Protein AF-A0A956TXP7-F1 (afdb_monomer)

Mean predicted aligned error: 6.4 Å

Sequence (100 aa):
TANYTLLRLAHGLGDLFAQWLEAHAPMRKERVLDHVRAIHGGRLNNNTFGRRTRGAGHYADYIHQWFALTRKRVGLAAAMPSLSTAHFRDPAGGQQLSLF

Secondary structure (DSSP, 8-state):
----------TTHHHHHHHHHHHH-GGGHHHHHHHHHHHTTSSS---STTHHHH--HHHHHHHHHHHHHHHHHTT--PPPPPP--TT---SSTTPPPP--

pLDDT: mean 90.41, std 7.25, range [70.12, 98.31]

Solvent-accessible surface area (backbone atoms only — not comparable to full-atom values): 6099 Å² total; per-residue (Å²): 93,78,86,84,67,55,92,69,31,67,82,74,42,42,59,56,49,54,52,49,27,52,77,76,38,52,96,47,31,65,66,52,52,49,53,45,10,52,23,37,78,74,28,67,50,44,86,53,81,76,42,41,45,57,41,39,57,71,70,25,53,50,50,52,52,53,48,56,52,48,32,51,74,73,71,30,60,54,76,78,78,85,86,78,68,88,79,70,72,70,94,53,82,85,49,79,77,75,94,116

Structure (mmCIF, N/CA/C/O backbone):
data_AF-A0A956TXP7-F1
#
_entry.id   AF-A0A956TXP7-F1
#
loop_
_atom_site.group_PDB
_atom_site.id
_atom_site.type_symbol
_atom_site.label_atom_id
_atom_site.label_alt_id
_atom_site.label_comp_id
_atom_site.label_asym_id
_atom_site.label_entity_id
_atom_site.label_seq_id
_atom_site.pdbx_PDB_ins_code
_atom_site.Cartn_x
_atom_site.Cartn_y
_atom_site.Cartn_z
_atom_site.occupancy
_atom_site.B_iso_or_equiv
_atom_site.auth_seq_id
_atom_site.auth_comp_id
_atom_site.auth_asym_id
_atom_site.auth_atom_id
_atom_site.pdbx_PDB_model_num
ATOM 1 N N . THR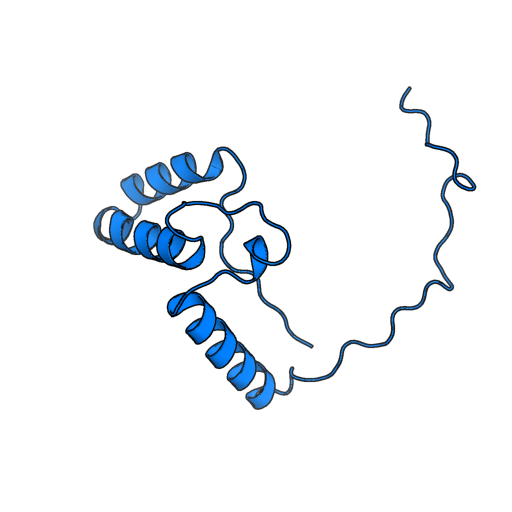 A 1 1 ? 8.621 -9.520 -14.863 1.00 85.75 1 THR A N 1
ATOM 2 C CA . THR A 1 1 ? 8.802 -8.513 -13.793 1.00 85.75 1 THR A CA 1
ATOM 3 C C . THR A 1 1 ? 7.678 -8.678 -12.784 1.00 85.75 1 THR A C 1
ATOM 5 O O . THR A 1 1 ? 6.694 -9.331 -13.112 1.00 85.75 1 THR A O 1
ATOM 8 N N . ALA A 1 2 ? 7.788 -8.129 -11.574 1.00 91.75 2 ALA A N 1
ATOM 9 C CA . ALA A 1 2 ? 6.701 -8.148 -10.592 1.00 91.75 2 ALA A CA 1
ATOM 10 C C . ALA A 1 2 ? 6.609 -6.809 -9.854 1.00 91.75 2 ALA A C 1
ATOM 12 O O . ALA A 1 2 ? 7.636 -6.196 -9.555 1.00 91.75 2 ALA A O 1
ATOM 13 N N . ASN A 1 3 ? 5.382 -6.391 -9.537 1.00 91.75 3 ASN A N 1
ATOM 14 C CA . ASN A 1 3 ? 5.066 -5.188 -8.766 1.00 91.75 3 ASN A CA 1
ATOM 15 C C . ASN A 1 3 ? 3.991 -5.501 -7.719 1.00 91.75 3 ASN A C 1
ATOM 17 O O . ASN A 1 3 ? 3.319 -6.527 -7.801 1.00 91.75 3 ASN A O 1
ATOM 21 N N . TYR A 1 4 ? 3.810 -4.593 -6.766 1.00 93.19 4 TYR A N 1
ATOM 22 C CA . TYR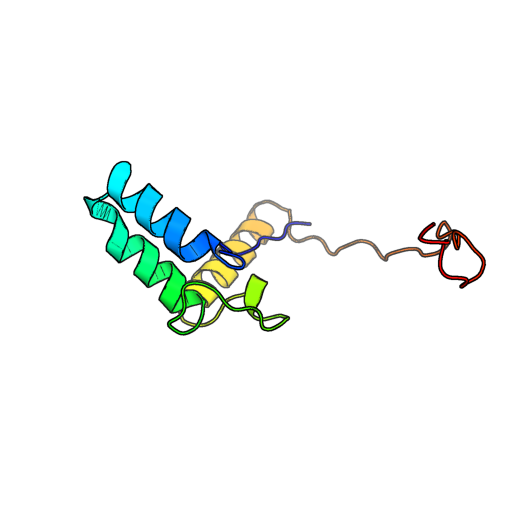 A 1 4 ? 2.732 -4.654 -5.788 1.00 93.19 4 TYR A CA 1
ATOM 23 C C . TYR A 1 4 ? 2.161 -3.255 -5.537 1.00 93.19 4 TYR A C 1
ATOM 25 O O . TYR A 1 4 ? 2.796 -2.243 -5.838 1.00 93.19 4 TYR A O 1
ATOM 33 N N . THR A 1 5 ? 0.962 -3.206 -4.963 1.00 92.62 5 THR A N 1
ATOM 34 C CA . THR A 1 5 ? 0.381 -1.989 -4.392 1.00 92.62 5 THR A CA 1
ATOM 35 C C . THR A 1 5 ? 0.012 -2.265 -2.948 1.00 92.62 5 THR A C 1
ATOM 37 O O . THR A 1 5 ? -0.440 -3.362 -2.620 1.00 92.62 5 THR A O 1
ATOM 40 N 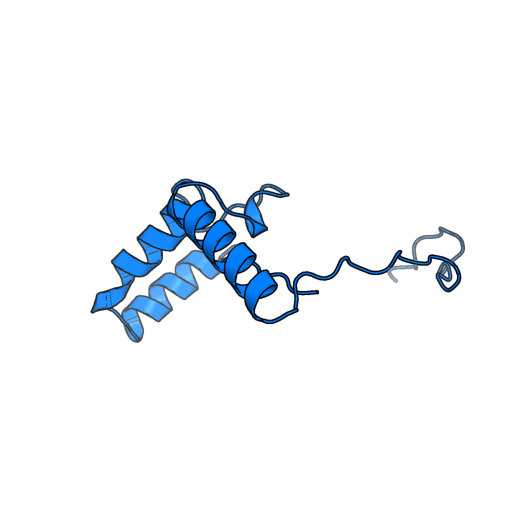N . LEU A 1 6 ? 0.186 -1.274 -2.081 1.00 92.50 6 LEU A N 1
ATOM 41 C CA . LEU A 1 6 ? -0.387 -1.341 -0.742 1.00 92.50 6 LEU A CA 1
ATOM 42 C C . LEU A 1 6 ? -1.912 -1.191 -0.808 1.00 92.50 6 LEU A C 1
ATOM 44 O O . LEU A 1 6 ? -2.448 -0.686 -1.801 1.00 92.50 6 LEU A O 1
ATOM 48 N N . LEU A 1 7 ? -2.598 -1.650 0.244 1.00 92.12 7 LEU A N 1
ATOM 49 C CA . LEU A 1 7 ? -4.049 -1.526 0.375 1.00 92.12 7 LEU A CA 1
ATOM 50 C C . LEU A 1 7 ? -4.452 -0.050 0.306 1.00 92.12 7 LEU A C 1
ATOM 52 O O . LEU A 1 7 ? -3.896 0.791 1.015 1.00 92.12 7 LEU A O 1
ATOM 56 N N . ARG A 1 8 ? -5.437 0.253 -0.540 1.00 89.44 8 ARG A N 1
ATOM 57 C CA . ARG A 1 8 ? -5.967 1.601 -0.745 1.00 89.44 8 ARG A CA 1
ATOM 58 C C . ARG A 1 8 ? -7.468 1.600 -0.519 1.00 89.44 8 ARG A C 1
ATOM 60 O O . ARG A 1 8 ? -8.189 0.864 -1.183 1.00 89.44 8 ARG A O 1
ATOM 67 N N . LEU A 1 9 ? -7.921 2.467 0.378 1.00 91.62 9 LEU A N 1
ATOM 68 C CA . LEU A 1 9 ? -9.331 2.642 0.713 1.00 91.62 9 LEU A CA 1
ATOM 69 C C . LEU A 1 9 ? -9.815 3.962 0.107 1.00 91.62 9 LEU A C 1
ATOM 71 O O . LEU A 1 9 ? -9.871 4.989 0.775 1.00 91.62 9 LEU A O 1
ATOM 75 N N . ALA A 1 10 ? -10.069 3.964 -1.202 1.00 85.44 10 ALA A N 1
ATOM 76 C CA . ALA A 1 10 ? -10.444 5.181 -1.91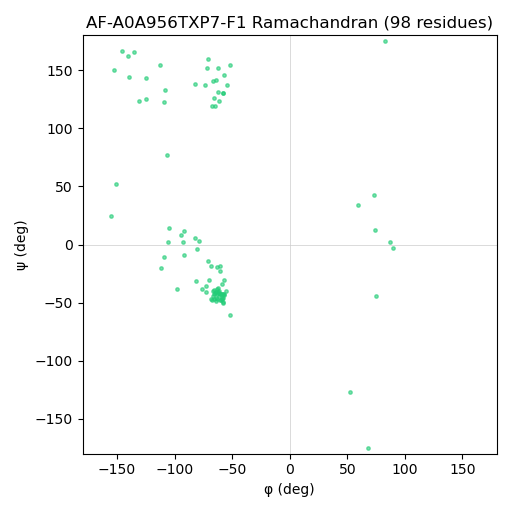9 1.00 85.44 10 ALA A CA 1
ATOM 77 C C . ALA A 1 10 ? -11.786 5.751 -1.424 1.00 85.44 10 ALA A C 1
ATOM 79 O O . ALA A 1 10 ? -12.734 5.009 -1.181 1.00 85.44 10 ALA A O 1
ATOM 80 N N . HIS A 1 11 ? -11.878 7.081 -1.343 1.00 82.00 11 HIS A N 1
ATOM 81 C CA . HIS A 1 11 ? -13.107 7.798 -0.978 1.00 82.00 11 HIS A CA 1
ATOM 82 C C . HIS A 1 11 ? -13.729 7.274 0.336 1.00 82.00 11 HIS A C 1
ATOM 84 O O . HIS A 1 11 ? -13.031 7.215 1.345 1.00 82.00 11 HIS A O 1
ATOM 90 N N . GLY A 1 12 ? -15.015 6.903 0.332 1.00 82.69 12 GLY A N 1
ATOM 91 C CA . GLY A 1 12 ? -15.750 6.412 1.506 1.00 82.69 12 GLY A CA 1
ATOM 92 C C . GLY A 1 12 ? -15.484 4.950 1.885 1.00 82.69 12 GLY A C 1
ATOM 93 O O . GLY A 1 12 ? -16.096 4.440 2.818 1.00 82.69 12 GLY A O 1
ATOM 94 N N . LEU A 1 13 ? -14.577 4.249 1.194 1.00 92.06 13 LEU A N 1
ATOM 95 C CA . LEU A 1 13 ? -14.305 2.836 1.482 1.00 92.06 13 LEU A CA 1
ATOM 96 C C . LEU A 1 13 ? -13.623 2.613 2.839 1.00 92.06 13 LEU A C 1
ATOM 98 O O . LEU A 1 13 ? -13.651 1.495 3.343 1.00 92.06 13 LEU A O 1
ATOM 102 N N . GLY A 1 14 ? -13.018 3.649 3.431 1.00 92.44 14 GLY A N 1
ATOM 103 C CA . GLY A 1 14 ? -12.388 3.563 4.751 1.00 92.44 14 GLY A CA 1
ATOM 104 C C . GLY A 1 14 ? -13.364 3.123 5.840 1.00 92.44 14 GLY A C 1
ATOM 105 O O . GLY A 1 14 ? -13.093 2.164 6.563 1.00 92.44 14 GLY A O 1
ATOM 106 N N . ASP A 1 15 ? -14.522 3.777 5.899 1.00 93.06 15 ASP A N 1
ATOM 107 C CA . ASP A 1 15 ? -15.537 3.509 6.920 1.00 93.06 15 ASP A CA 1
ATOM 108 C C . ASP A 1 15 ? -16.238 2.177 6.668 1.00 93.06 15 ASP A C 1
ATOM 110 O O . ASP A 1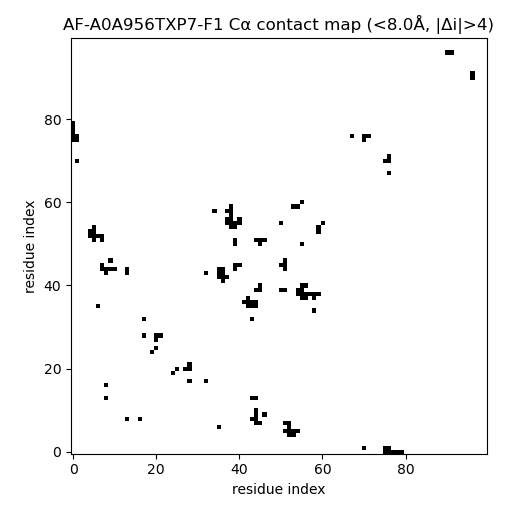 15 ? -16.424 1.390 7.596 1.00 93.06 15 ASP A O 1
ATOM 114 N N . LEU A 1 16 ? -16.543 1.873 5.401 1.00 95.44 16 LEU A N 1
ATOM 115 C CA . LEU A 1 16 ? -17.112 0.582 5.014 1.00 95.44 16 LEU A CA 1
ATOM 116 C C . LEU A 1 16 ? -16.179 -0.573 5.401 1.00 95.44 16 LEU A C 1
ATOM 118 O O . LEU A 1 16 ? -16.624 -1.587 5.934 1.00 95.44 16 LEU A O 1
ATOM 122 N N . PHE A 1 17 ? -14.875 -0.411 5.175 1.00 96.06 17 PHE A N 1
ATOM 123 C CA . PHE A 1 17 ? -13.883 -1.411 5.551 1.00 96.06 17 PHE A CA 1
ATOM 124 C C . PHE A 1 17 ? -13.769 -1.569 7.072 1.00 96.06 17 PHE A C 1
ATOM 126 O O . PHE A 1 17 ? -13.685 -2.692 7.567 1.00 96.06 17 PHE A O 1
ATOM 133 N N . ALA A 1 18 ? -13.817 -0.470 7.829 1.00 96.12 18 ALA A N 1
ATOM 134 C CA . ALA A 1 18 ? -13.812 -0.516 9.289 1.00 96.12 18 ALA A CA 1
ATOM 135 C C . ALA A 1 18 ? -15.063 -1.216 9.856 1.00 96.12 18 ALA A C 1
ATOM 137 O O . ALA A 1 1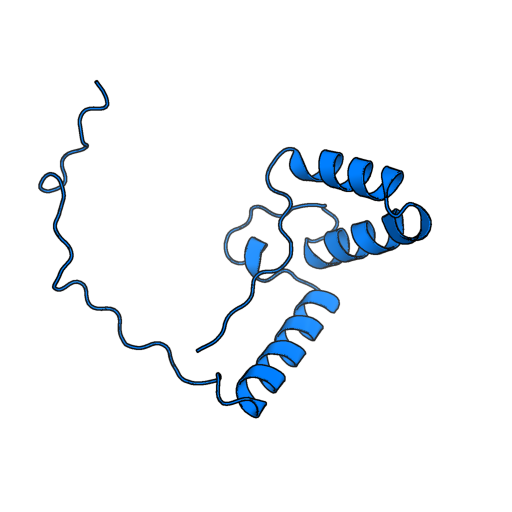8 ? -14.937 -2.015 10.785 1.00 96.12 18 ALA A O 1
ATOM 138 N N . GLN A 1 19 ? -16.245 -0.967 9.283 1.00 97.12 19 GLN A N 1
ATOM 139 C CA . GLN A 1 19 ? -17.489 -1.666 9.636 1.00 97.12 19 GLN A CA 1
ATOM 140 C C . GLN A 1 19 ? -17.421 -3.152 9.278 1.00 97.12 19 GLN A C 1
ATOM 142 O O . GLN A 1 19 ? -17.813 -4.009 10.067 1.00 97.12 19 GLN A O 1
ATOM 147 N N . TRP A 1 20 ? -16.868 -3.475 8.109 1.00 97.44 20 TRP A N 1
ATOM 148 C CA . TRP A 1 20 ? -16.672 -4.860 7.703 1.00 97.44 20 TRP A 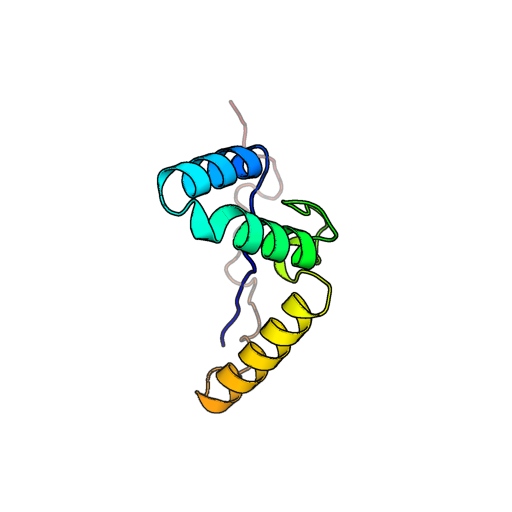CA 1
ATOM 149 C C . TRP A 1 20 ? -15.749 -5.610 8.675 1.00 97.44 20 TRP A C 1
ATOM 151 O O . TRP A 1 20 ? -16.066 -6.735 9.070 1.00 97.44 20 TRP A O 1
ATOM 161 N N . LEU A 1 21 ? -14.651 -4.979 9.111 1.00 98.00 21 LEU A N 1
ATOM 162 C CA . LEU A 1 21 ? -13.743 -5.536 10.118 1.00 98.00 21 LEU A CA 1
ATOM 163 C C . LEU A 1 21 ? -14.420 -5.728 11.475 1.00 98.00 21 LEU A C 1
ATOM 165 O O . LEU A 1 21 ? -14.161 -6.736 12.122 1.00 98.00 21 LEU A O 1
ATOM 169 N N . GLU A 1 22 ? -15.284 -4.804 11.891 1.00 98.25 22 GLU A N 1
ATOM 170 C CA . GLU A 1 22 ? -16.075 -4.952 13.117 1.00 98.25 22 GLU A CA 1
ATOM 171 C C . GLU A 1 22 ? -16.940 -6.217 13.067 1.00 98.25 22 GLU A C 1
ATOM 173 O O . GLU A 1 22 ? -16.928 -7.016 13.997 1.00 98.25 22 GLU A O 1
ATOM 178 N N . ALA A 1 23 ? -17.629 -6.444 11.948 1.00 98.31 23 ALA A N 1
ATOM 179 C CA . ALA A 1 23 ? -18.538 -7.576 11.806 1.00 98.31 23 ALA A CA 1
ATOM 180 C C . ALA A 1 23 ? -17.819 -8.934 11.667 1.00 98.31 23 ALA A C 1
ATOM 182 O O . ALA A 1 23 ? -18.311 -9.940 12.171 1.00 98.31 23 ALA A O 1
ATOM 183 N N . HIS A 1 24 ? -16.668 -8.987 10.985 1.00 98.19 24 HIS A N 1
ATOM 184 C CA . HIS A 1 24 ? -16.039 -10.260 10.586 1.00 98.19 24 HIS A CA 1
ATOM 185 C C . HIS A 1 24 ? -14.725 -10.569 11.313 1.00 98.19 24 HIS A C 1
ATOM 187 O O . HIS A 1 24 ? -14.272 -11.715 11.332 1.00 98.19 24 HIS A O 1
ATOM 193 N N . ALA A 1 25 ? -14.065 -9.560 11.880 1.00 97.75 25 ALA A N 1
ATOM 194 C CA . ALA A 1 25 ? -12.766 -9.700 12.529 1.00 97.75 25 ALA A CA 1
ATOM 195 C C . ALA A 1 25 ? -12.557 -8.674 13.667 1.00 97.75 25 ALA A C 1
ATOM 197 O O . ALA A 1 25 ? -11.507 -8.018 13.691 1.00 97.75 25 ALA A O 1
ATOM 198 N N . PRO A 1 26 ? -13.486 -8.559 14.638 1.00 97.62 26 PRO A N 1
ATOM 199 C CA . PRO A 1 26 ? -13.470 -7.490 15.644 1.00 97.62 26 PRO A CA 1
ATOM 200 C C . PRO A 1 26 ? -12.162 -7.461 16.444 1.00 97.62 26 PRO A C 1
ATOM 202 O O . PRO A 1 26 ? -11.526 -6.419 16.577 1.00 97.62 26 PRO A O 1
ATOM 205 N N . MET A 1 27 ? -11.658 -8.635 16.840 1.00 98.31 27 MET A N 1
ATOM 206 C CA . MET A 1 27 ? -10.390 -8.790 17.573 1.00 98.31 27 MET A CA 1
ATOM 207 C C . MET A 1 27 ? -9.150 -8.277 16.820 1.00 98.31 27 MET A C 1
ATOM 209 O O . MET A 1 27 ? -8.095 -8.081 17.419 1.00 98.31 27 MET A O 1
ATOM 213 N N . ARG A 1 28 ? -9.235 -8.111 15.494 1.00 97.38 28 ARG A N 1
ATOM 214 C CA . ARG A 1 28 ? -8.128 -7.647 14.641 1.00 97.38 28 ARG A CA 1
ATOM 215 C C . ARG A 1 28 ? -8.338 -6.233 14.110 1.00 97.38 28 ARG A C 1
ATOM 217 O O . ARG A 1 28 ? -7.385 -5.678 13.565 1.00 97.38 28 ARG A O 1
ATOM 224 N N . LYS A 1 29 ? -9.534 -5.658 14.262 1.00 97.56 29 LYS A N 1
ATOM 225 C CA . LYS A 1 29 ? -9.937 -4.397 13.632 1.00 97.56 29 LYS A CA 1
ATOM 226 C C . LYS A 1 29 ? -8.936 -3.276 13.885 1.00 97.56 29 LYS A C 1
ATOM 228 O O . LYS A 1 29 ? -8.345 -2.784 12.927 1.00 97.56 29 LYS A O 1
ATOM 233 N N . GLU A 1 30 ? -8.711 -2.914 15.148 1.00 97.75 30 GLU A N 1
ATOM 234 C CA . GLU A 1 30 ? -7.842 -1.776 15.479 1.00 97.75 30 GLU A CA 1
ATOM 235 C C . GLU A 1 30 ? -6.417 -1.999 14.981 1.00 97.75 30 GLU A C 1
ATOM 237 O O . GLU A 1 30 ? -5.868 -1.158 14.277 1.00 97.75 30 GLU A O 1
ATOM 242 N N . ARG A 1 31 ? -5.865 -3.200 15.188 1.00 97.00 31 ARG A N 1
ATOM 243 C CA . ARG A 1 31 ? -4.533 -3.547 14.679 1.00 97.00 31 ARG A CA 1
ATOM 244 C C . ARG A 1 31 ? -4.430 -3.382 13.160 1.00 97.00 31 ARG A C 1
ATOM 246 O O . ARG A 1 31 ? -3.405 -2.906 12.674 1.00 97.00 31 ARG A O 1
ATOM 253 N N . VAL A 1 32 ? -5.435 -3.815 12.400 1.00 96.38 32 VAL A N 1
ATOM 254 C CA . VAL A 1 32 ? -5.438 -3.690 10.934 1.00 96.38 32 VAL A CA 1
ATOM 255 C C . VAL A 1 32 ? -5.542 -2.221 10.527 1.00 96.38 32 VAL A C 1
ATOM 257 O O . VAL A 1 32 ? -4.749 -1.768 9.702 1.00 96.38 32 VAL A O 1
ATOM 260 N N . LEU A 1 33 ? -6.469 -1.468 11.122 1.00 96.12 33 LEU A N 1
ATOM 261 C CA . LEU A 1 33 ? -6.653 -0.047 10.825 1.00 96.12 33 LEU A CA 1
ATOM 262 C C . LEU A 1 33 ? -5.405 0.770 11.179 1.00 96.12 33 LEU A C 1
ATOM 264 O O . LEU A 1 33 ? -5.021 1.642 10.405 1.00 96.12 33 LEU A O 1
ATOM 268 N N . ASP A 1 34 ? -4.716 0.444 12.269 1.00 95.94 34 ASP A N 1
ATOM 269 C CA . ASP A 1 34 ? -3.472 1.104 12.668 1.00 95.94 34 ASP A CA 1
ATOM 270 C C . ASP A 1 34 ? -2.329 0.848 11.689 1.00 95.94 34 ASP A C 1
ATOM 272 O O . ASP A 1 34 ? -1.599 1.779 11.351 1.00 95.94 34 ASP A O 1
ATOM 276 N N . HIS A 1 35 ? -2.198 -0.369 11.150 1.00 94.56 35 HIS A N 1
ATOM 277 C CA . HIS A 1 35 ? -1.222 -0.630 10.084 1.00 94.56 35 HIS A CA 1
ATOM 278 C C . HIS A 1 35 ? -1.536 0.177 8.823 1.00 94.56 35 HIS A C 1
ATOM 280 O O . HIS A 1 35 ? -0.631 0.753 8.215 1.00 94.56 35 HIS A O 1
ATOM 286 N N . VAL A 1 36 ? -2.815 0.248 8.440 1.00 94.19 36 VAL A N 1
ATOM 287 C CA . VAL A 1 36 ? -3.256 1.058 7.297 1.00 94.19 36 VAL A CA 1
ATOM 288 C C . VAL A 1 36 ? -2.916 2.530 7.545 1.00 94.19 36 VAL A C 1
ATOM 290 O O . VAL A 1 36 ? -2.280 3.155 6.696 1.00 94.19 36 VAL A O 1
ATOM 293 N N . ARG A 1 37 ? -3.241 3.069 8.727 1.00 93.69 37 ARG A N 1
ATOM 294 C CA . ARG A 1 37 ? -2.895 4.443 9.120 1.00 93.69 37 ARG A CA 1
ATOM 295 C C . ARG A 1 37 ? -1.389 4.682 9.096 1.00 93.69 37 ARG A C 1
ATOM 297 O O . ARG A 1 37 ? -0.959 5.679 8.523 1.00 93.69 37 ARG A O 1
ATOM 304 N N . ALA A 1 38 ? -0.584 3.782 9.656 1.00 93.62 38 ALA A N 1
ATOM 305 C CA . ALA A 1 38 ? 0.872 3.916 9.706 1.00 93.62 38 ALA A CA 1
ATOM 306 C C . ALA A 1 38 ? 1.485 4.046 8.303 1.00 93.62 38 ALA A C 1
ATOM 308 O O . ALA A 1 38 ? 2.328 4.909 8.069 1.00 93.62 38 ALA A O 1
ATOM 309 N N . ILE A 1 39 ? 1.001 3.244 7.354 1.00 93.50 39 ILE A N 1
ATOM 310 C CA . ILE A 1 39 ? 1.450 3.253 5.957 1.00 93.50 39 ILE A CA 1
ATOM 311 C C . ILE A 1 39 ? 1.013 4.525 5.211 1.00 93.50 39 ILE A C 1
ATOM 313 O O . ILE A 1 39 ? 1.703 4.985 4.297 1.00 93.50 39 ILE A O 1
ATOM 317 N N . HIS A 1 40 ? -0.125 5.106 5.590 1.00 91.50 40 HIS A N 1
ATOM 318 C CA . HIS A 1 40 ? -0.741 6.252 4.915 1.00 91.50 40 HIS A CA 1
ATOM 319 C C . HIS A 1 40 ? -0.574 7.580 5.672 1.00 91.50 40 HIS A C 1
ATOM 321 O O . HIS A 1 40 ? -1.224 8.568 5.327 1.00 91.50 40 HIS A O 1
ATOM 327 N N . GLY A 1 41 ? 0.323 7.647 6.662 1.00 88.19 41 GLY A N 1
ATOM 328 C CA . GLY A 1 41 ? 0.641 8.883 7.391 1.00 88.19 41 GLY A CA 1
ATOM 329 C C . GLY A 1 41 ? -0.455 9.326 8.366 1.00 88.19 41 GLY A C 1
ATOM 330 O O . GLY A 1 41 ? -0.806 10.501 8.412 1.00 88.19 41 GLY A O 1
ATOM 331 N N . GLY A 1 42 ? -1.031 8.377 9.102 1.00 90.69 42 GLY A N 1
ATOM 332 C CA . GLY A 1 42 ? -2.068 8.595 10.117 1.00 90.69 42 GLY A CA 1
ATOM 333 C C . GLY A 1 42 ? -3.505 8.538 9.590 1.00 90.69 42 GLY A C 1
ATOM 334 O O . GLY A 1 42 ? -4.448 8.635 10.367 1.00 90.69 42 GLY A O 1
ATOM 335 N N . ARG A 1 43 ? -3.700 8.361 8.280 1.00 90.31 43 ARG A N 1
ATOM 336 C CA . ARG A 1 43 ? -5.022 8.363 7.627 1.00 90.31 43 ARG A CA 1
ATOM 337 C C . ARG A 1 43 ? -5.359 6.978 7.091 1.00 90.31 43 ARG A C 1
ATOM 339 O O . ARG A 1 43 ? -4.462 6.236 6.732 1.00 90.31 43 ARG A O 1
ATOM 346 N N . LEU A 1 44 ? -6.637 6.641 6.938 1.00 90.44 44 LEU A N 1
ATOM 347 C CA . LEU A 1 44 ? -7.026 5.373 6.292 1.00 90.44 44 LEU A CA 1
ATOM 348 C C . LEU A 1 44 ? -6.771 5.353 4.776 1.00 90.44 44 LEU A C 1
ATOM 350 O O . LEU A 1 44 ? -6.793 4.294 4.153 1.00 90.44 44 LEU A O 1
ATOM 354 N N . ASN A 1 45 ? -6.516 6.518 4.182 1.00 87.94 45 ASN A N 1
ATOM 355 C CA . ASN A 1 45 ? -6.209 6.657 2.769 1.00 87.94 45 ASN A CA 1
ATOM 356 C C . ASN A 1 45 ? -5.335 7.891 2.511 1.00 87.94 45 ASN A C 1
ATOM 358 O O . ASN A 1 45 ? -5.446 8.910 3.199 1.00 87.94 45 ASN A O 1
ATOM 362 N N . ASN A 1 46 ? -4.508 7.809 1.471 1.00 84.38 46 ASN A N 1
ATOM 363 C CA . ASN A 1 46 ? -3.680 8.897 0.974 1.00 84.38 46 ASN A CA 1
ATOM 364 C C . ASN A 1 46 ? -3.864 9.022 -0.546 1.00 84.38 46 ASN A C 1
ATOM 366 O O . ASN A 1 46 ? -3.639 8.065 -1.285 1.00 84.38 46 ASN A O 1
ATOM 370 N N . ASN A 1 47 ? -4.263 10.204 -1.021 1.00 84.56 47 ASN A N 1
ATOM 371 C CA . ASN A 1 47 ? -4.508 10.452 -2.446 1.00 84.56 47 ASN A CA 1
ATOM 372 C C . ASN A 1 47 ? -3.281 10.995 -3.193 1.00 84.56 47 ASN A C 1
ATOM 374 O O . ASN A 1 47 ? -3.298 11.046 -4.425 1.00 84.56 47 ASN A O 1
ATOM 378 N N . THR A 1 48 ? -2.213 11.360 -2.480 1.00 86.19 48 THR A N 1
ATOM 379 C CA . THR A 1 48 ? -1.000 11.933 -3.064 1.00 86.19 48 THR A CA 1
ATOM 380 C C . THR A 1 48 ? -0.361 10.939 -4.027 1.00 86.19 48 THR A C 1
ATOM 382 O O . THR A 1 48 ? -0.044 9.799 -3.667 1.00 86.19 48 THR A O 1
ATOM 385 N N . PHE A 1 49 ? -0.175 11.366 -5.277 1.00 81.44 49 PHE A N 1
ATOM 386 C CA . PHE A 1 49 ? 0.455 10.547 -6.307 1.00 81.44 49 PHE A CA 1
ATOM 387 C C . PHE A 1 49 ? 1.858 10.095 -5.868 1.00 81.44 49 PHE A C 1
ATOM 389 O O . PHE A 1 49 ? 2.546 10.780 -5.113 1.00 81.44 49 PHE A O 1
ATOM 396 N N . GLY A 1 50 ? 2.261 8.889 -6.268 1.00 81.69 50 GLY A N 1
ATOM 397 C CA . GLY A 1 50 ? 3.495 8.245 -5.802 1.00 81.69 50 GLY A CA 1
ATOM 398 C C . GLY A 1 50 ? 3.411 7.692 -4.372 1.00 81.69 50 GLY A C 1
ATOM 399 O O . GLY A 1 50 ? 3.786 6.543 -4.147 1.00 81.69 50 GLY A O 1
ATOM 400 N N . ARG A 1 51 ? 2.841 8.439 -3.417 1.00 83.81 51 ARG A N 1
ATOM 401 C CA . ARG A 1 51 ? 2.660 7.977 -2.025 1.00 83.81 51 ARG A CA 1
ATOM 402 C C . ARG A 1 51 ? 1.513 6.987 -1.865 1.00 83.81 51 ARG A C 1
ATOM 404 O O . ARG A 1 51 ? 1.667 6.012 -1.145 1.00 83.81 51 ARG A O 1
ATOM 411 N N . ARG A 1 52 ? 0.403 7.178 -2.579 1.00 85.50 52 ARG A N 1
ATOM 412 C CA . ARG A 1 52 ? -0.806 6.339 -2.469 1.00 85.50 52 ARG A CA 1
ATOM 413 C C . ARG A 1 52 ? -0.581 4.845 -2.721 1.00 85.50 52 ARG A C 1
ATOM 415 O O . ARG A 1 52 ? -1.298 4.018 -2.175 1.00 85.50 52 ARG A O 1
ATOM 422 N N . THR A 1 53 ? 0.392 4.508 -3.566 1.00 84.19 53 THR A N 1
ATOM 423 C CA . THR A 1 53 ? 0.716 3.123 -3.951 1.00 84.19 53 THR A CA 1
ATOM 424 C C . THR A 1 53 ? 1.890 2.581 -3.138 1.00 84.19 53 THR A C 1
ATOM 426 O O . THR A 1 53 ? 1.895 1.412 -2.759 1.00 84.19 53 THR A O 1
ATOM 429 N N . ARG A 1 54 ? 2.886 3.441 -2.874 1.00 89.38 54 ARG A N 1
ATOM 430 C CA . ARG A 1 54 ? 4.137 3.089 -2.196 1.00 89.38 54 ARG A CA 1
ATOM 431 C C . ARG A 1 54 ? 3.993 3.041 -0.674 1.00 89.38 54 ARG A C 1
ATOM 433 O O . ARG A 1 54 ? 4.698 2.263 -0.044 1.00 89.38 54 ARG A O 1
ATOM 440 N N . GLY A 1 55 ? 3.113 3.858 -0.100 1.00 91.06 55 GLY A N 1
ATOM 441 C CA . GLY A 1 55 ? 3.059 4.117 1.337 1.00 91.06 55 GLY A CA 1
ATOM 442 C C . GLY A 1 55 ? 4.276 4.885 1.853 1.00 91.06 55 GLY A C 1
ATOM 443 O O . GLY A 1 55 ? 5.141 5.316 1.085 1.00 91.06 55 GLY A O 1
ATOM 444 N N . ALA A 1 56 ? 4.326 5.063 3.168 1.00 91.06 56 ALA A N 1
ATOM 445 C CA . ALA A 1 56 ? 5.447 5.645 3.894 1.00 91.06 56 ALA A CA 1
ATOM 446 C C . ALA A 1 56 ? 5.607 5.000 5.281 1.00 91.06 56 ALA A C 1
ATOM 448 O O . ALA A 1 56 ? 4.704 4.324 5.770 1.00 91.06 56 ALA A O 1
ATOM 449 N N . GLY A 1 57 ? 6.755 5.242 5.914 1.00 91.00 57 GLY A N 1
ATOM 450 C CA . GLY A 1 57 ? 7.059 4.753 7.257 1.00 91.00 57 GLY A CA 1
ATOM 451 C C . GLY A 1 57 ? 7.572 3.312 7.284 1.00 91.00 57 GLY A C 1
ATOM 452 O O . GLY A 1 57 ? 7.592 2.609 6.272 1.00 91.00 57 GLY A O 1
ATOM 453 N N . HIS A 1 58 ? 7.962 2.868 8.480 1.00 92.94 58 HIS A N 1
ATOM 454 C CA . HIS A 1 58 ? 8.706 1.622 8.685 1.00 92.94 58 HIS A CA 1
ATOM 455 C C . HIS A 1 58 ? 8.026 0.378 8.099 1.00 92.94 58 HIS A C 1
ATOM 457 O O . HIS A 1 58 ? 8.697 -0.457 7.498 1.00 92.94 58 HIS A O 1
ATOM 463 N N . TYR A 1 59 ? 6.700 0.258 8.223 1.00 92.19 59 TYR A N 1
ATOM 464 C CA . TYR A 1 59 ? 5.967 -0.875 7.650 1.00 92.19 59 TYR A CA 1
ATOM 465 C C . TYR A 1 59 ? 6.008 -0.889 6.123 1.00 92.19 59 TYR A C 1
ATOM 467 O O . TYR A 1 59 ? 6.208 -1.948 5.528 1.00 92.19 59 TYR A O 1
ATOM 475 N N . ALA A 1 60 ? 5.846 0.270 5.478 1.00 93.62 60 ALA A N 1
ATOM 476 C CA . ALA A 1 60 ? 5.944 0.353 4.028 1.00 93.62 60 ALA A CA 1
ATOM 477 C C . ALA A 1 60 ? 7.359 -0.026 3.574 1.00 93.62 60 ALA A C 1
ATOM 479 O O . ALA A 1 60 ? 7.504 -0.860 2.681 1.00 93.62 60 ALA A O 1
ATOM 480 N N . ASP A 1 61 ? 8.388 0.520 4.227 1.00 94.25 61 ASP A N 1
ATOM 481 C CA . ASP A 1 61 ? 9.793 0.246 3.908 1.00 94.25 61 ASP A CA 1
ATOM 482 C C . ASP A 1 61 ? 10.150 -1.234 4.078 1.00 94.25 61 ASP A C 1
ATOM 484 O O . ASP A 1 61 ? 10.808 -1.815 3.211 1.00 94.25 61 ASP A O 1
ATOM 488 N N . TYR A 1 62 ? 9.657 -1.870 5.143 1.00 95.19 62 TYR A N 1
ATOM 489 C CA . TYR A 1 62 ? 9.815 -3.306 5.357 1.00 95.19 62 TYR A CA 1
ATOM 490 C C . TYR A 1 62 ? 9.197 -4.122 4.213 1.00 95.19 62 TYR A C 1
ATOM 492 O O . TYR A 1 62 ? 9.862 -4.995 3.651 1.00 95.19 62 TYR A O 1
ATOM 500 N N . ILE A 1 63 ? 7.959 -3.809 3.811 1.00 95.38 63 ILE A N 1
ATOM 501 C CA . ILE A 1 63 ? 7.285 -4.489 2.694 1.00 95.38 63 ILE A CA 1
ATOM 502 C C . ILE A 1 63 ? 8.059 -4.272 1.382 1.00 95.38 63 ILE A C 1
ATOM 504 O O . ILE A 1 63 ? 8.231 -5.230 0.626 1.00 95.38 63 ILE A O 1
ATOM 508 N N . HIS A 1 64 ? 8.582 -3.061 1.129 1.00 95.12 64 HIS A N 1
ATOM 509 C CA . HIS A 1 64 ? 9.410 -2.758 -0.054 1.00 95.12 64 HIS A CA 1
ATOM 510 C C . HIS A 1 64 ? 10.643 -3.649 -0.113 1.00 95.12 64 HIS A C 1
ATOM 512 O O . HIS A 1 64 ? 10.914 -4.266 -1.146 1.00 95.12 64 HIS A O 1
ATOM 518 N N . GLN A 1 65 ? 11.383 -3.736 0.991 1.00 96.44 65 GLN A N 1
ATOM 519 C CA . GLN A 1 65 ? 12.603 -4.536 1.073 1.00 96.44 65 GLN A CA 1
ATOM 520 C C . GLN A 1 65 ? 12.301 -6.028 0.931 1.00 96.44 65 GLN A C 1
ATOM 522 O O . GLN A 1 65 ? 12.935 -6.717 0.128 1.00 96.44 65 GLN A O 1
ATOM 527 N N . TRP A 1 66 ? 11.298 -6.519 1.661 1.00 97.12 66 TRP A N 1
ATOM 528 C CA . TRP A 1 66 ? 10.873 -7.912 1.594 1.00 97.12 66 TRP A CA 1
ATOM 529 C C . TRP A 1 66 ? 10.448 -8.305 0.175 1.00 97.12 66 TRP A C 1
ATOM 531 O O . TRP A 1 66 ? 10.901 -9.327 -0.352 1.00 97.12 66 TRP A O 1
ATOM 541 N N . PHE A 1 67 ? 9.647 -7.468 -0.488 1.00 96.50 67 PHE A N 1
ATOM 542 C CA . PHE A 1 67 ? 9.224 -7.701 -1.863 1.00 96.50 67 PHE A CA 1
ATOM 543 C C . PHE A 1 67 ? 10.411 -7.684 -2.830 1.00 96.50 67 PHE A C 1
ATOM 545 O O . PHE A 1 67 ? 10.533 -8.589 -3.656 1.00 96.50 67 PHE A O 1
ATOM 552 N N . ALA A 1 68 ? 11.312 -6.699 -2.712 1.00 95.12 68 ALA A N 1
ATOM 553 C CA . ALA A 1 68 ? 12.499 -6.560 -3.557 1.00 95.12 68 ALA A CA 1
ATOM 554 C C . ALA A 1 68 ? 13.437 -7.777 -3.467 1.00 95.12 68 ALA A C 1
ATOM 556 O O . ALA A 1 68 ? 13.920 -8.275 -4.489 1.00 95.12 68 ALA A O 1
ATOM 557 N N . LEU A 1 69 ? 13.654 -8.297 -2.258 1.00 97.12 69 LEU A N 1
ATOM 558 C CA . LEU A 1 69 ? 14.436 -9.513 -2.039 1.00 97.12 69 LEU A CA 1
ATOM 559 C C . LEU A 1 69 ? 13.729 -10.740 -2.617 1.00 97.12 69 LEU A C 1
ATOM 561 O O . LEU A 1 69 ? 14.356 -11.549 -3.304 1.00 97.12 69 LEU A O 1
ATOM 565 N N . THR A 1 70 ? 12.422 -10.861 -2.390 1.00 97.19 70 THR A N 1
ATOM 566 C CA . THR A 1 70 ? 11.633 -12.007 -2.855 1.00 97.19 70 THR A CA 1
ATOM 567 C C . THR A 1 70 ? 11.599 -12.076 -4.377 1.00 97.19 70 THR A C 1
ATOM 569 O O . THR A 1 70 ? 11.950 -13.113 -4.933 1.00 97.19 70 THR A O 1
ATOM 572 N N . ARG A 1 71 ? 11.303 -10.967 -5.076 1.00 95.94 71 ARG A N 1
ATOM 573 C CA . ARG A 1 71 ? 11.314 -10.926 -6.553 1.00 95.94 71 ARG A CA 1
ATOM 574 C C . ARG A 1 71 ? 12.673 -11.300 -7.142 1.00 95.94 71 ARG A C 1
ATOM 576 O O . ARG A 1 71 ? 12.714 -11.901 -8.210 1.00 95.94 71 ARG A O 1
ATOM 583 N N . LYS A 1 72 ? 13.778 -10.959 -6.464 1.00 95.75 72 LYS A N 1
ATOM 584 C CA . LYS A 1 72 ? 15.131 -11.354 -6.882 1.00 95.75 72 LYS A CA 1
ATOM 585 C C . LYS A 1 72 ? 15.329 -12.858 -6.728 1.00 95.75 72 LYS A C 1
ATOM 587 O O . LYS A 1 72 ? 15.794 -13.495 -7.665 1.00 95.75 72 LYS A O 1
ATOM 592 N N . ARG A 1 73 ? 14.933 -13.421 -5.583 1.00 96.88 73 ARG A N 1
ATOM 593 C CA . ARG A 1 73 ? 15.060 -14.857 -5.288 1.00 96.88 73 ARG A CA 1
ATOM 594 C C . ARG A 1 73 ? 14.269 -15.737 -6.254 1.00 96.88 73 ARG A C 1
ATOM 596 O O . ARG A 1 73 ? 14.778 -16.767 -6.666 1.00 96.88 73 ARG A O 1
ATOM 603 N N . VAL A 1 74 ? 13.062 -15.325 -6.638 1.00 96.81 74 VAL A N 1
ATOM 604 C CA . VAL A 1 74 ? 12.174 -16.126 -7.505 1.00 96.81 74 VAL A CA 1
ATOM 605 C C . VAL A 1 74 ? 12.330 -15.825 -9.002 1.00 96.81 74 VAL A C 1
ATOM 607 O O . VAL A 1 74 ? 11.488 -16.217 -9.800 1.00 96.81 74 VAL A O 1
ATOM 610 N N . GLY A 1 75 ? 13.370 -15.087 -9.406 1.00 95.38 75 GLY A N 1
ATOM 611 C CA . GLY A 1 75 ? 13.638 -14.805 -10.823 1.00 95.38 75 GLY A CA 1
ATOM 612 C C . GLY A 1 75 ? 12.699 -13.782 -11.483 1.00 95.38 75 GLY A C 1
ATOM 613 O O . GLY A 1 75 ? 12.719 -13.614 -12.697 1.00 95.38 75 GLY A O 1
ATOM 614 N N . LEU A 1 76 ? 11.902 -13.037 -10.711 1.00 95.25 76 LEU A N 1
ATOM 615 C CA . LEU A 1 76 ? 10.967 -12.020 -11.221 1.00 95.25 76 LEU A CA 1
ATOM 616 C C . LEU A 1 76 ? 11.548 -10.597 -11.234 1.00 95.25 76 LEU A C 1
ATOM 618 O O . LEU A 1 76 ? 10.834 -9.627 -11.506 1.00 95.25 76 LEU A O 1
ATOM 622 N N . ALA A 1 77 ? 12.846 -10.448 -10.963 1.00 93.38 77 ALA A N 1
ATOM 623 C CA . ALA A 1 77 ? 13.520 -9.156 -10.889 1.00 93.38 77 ALA A CA 1
ATOM 624 C C . ALA A 1 77 ? 13.950 -8.554 -12.237 1.00 93.38 77 ALA A C 1
ATOM 626 O O . ALA A 1 77 ? 14.561 -7.487 -12.217 1.00 93.38 77 ALA A O 1
ATOM 627 N N . ALA A 1 78 ? 13.593 -9.171 -13.369 1.00 90.25 78 ALA A N 1
ATOM 628 C CA . ALA A 1 78 ? 13.857 -8.632 -14.704 1.00 90.25 78 ALA A CA 1
ATOM 629 C C . ALA A 1 78 ? 13.361 -7.178 -14.872 1.00 90.25 78 ALA A C 1
ATOM 631 O O . ALA A 1 78 ? 12.430 -6.744 -14.184 1.00 90.25 78 ALA A O 1
ATOM 632 N N . ALA A 1 79 ? 13.983 -6.436 -15.792 1.00 87.44 79 ALA A N 1
ATOM 633 C CA . ALA A 1 79 ? 13.528 -5.109 -16.199 1.00 87.44 79 ALA A CA 1
ATOM 634 C C . ALA A 1 79 ? 12.241 -5.205 -17.035 1.00 87.44 79 ALA A C 1
ATOM 636 O O . ALA A 1 79 ? 11.985 -6.220 -17.685 1.00 87.44 79 ALA A O 1
ATOM 637 N N . MET A 1 80 ? 11.412 -4.158 -16.992 1.00 86.94 80 MET A N 1
ATOM 638 C CA . MET A 1 80 ? 10.278 -4.053 -17.912 1.00 86.94 80 MET A CA 1
ATOM 639 C C . MET A 1 80 ? 10.815 -3.874 -19.337 1.00 86.94 80 MET A C 1
ATOM 641 O O . MET A 1 80 ? 11.793 -3.142 -19.505 1.00 86.94 80 MET A O 1
ATOM 645 N N . PRO A 1 81 ? 10.202 -4.507 -20.350 1.00 88.81 81 PRO A N 1
ATOM 646 C CA . PRO A 1 81 ? 10.552 -4.224 -21.734 1.00 88.81 81 PRO A CA 1
ATOM 647 C C . PRO A 1 81 ? 10.250 -2.757 -22.064 1.00 88.81 81 PRO A C 1
ATOM 649 O O . PRO A 1 81 ? 9.348 -2.151 -21.477 1.00 88.81 81 PRO A O 1
ATOM 652 N N . SER A 1 82 ? 10.994 -2.195 -23.016 1.00 92.75 82 SER A N 1
ATOM 653 C CA . SER A 1 82 ? 10.722 -0.856 -23.535 1.00 92.75 82 SER A CA 1
ATOM 654 C C . SER A 1 82 ? 9.306 -0.795 -24.105 1.00 92.75 82 SER A C 1
ATOM 656 O O . SER A 1 82 ? 8.902 -1.657 -24.886 1.00 92.75 82 SER A O 1
ATOM 658 N N . LEU A 1 83 ? 8.545 0.220 -23.703 1.00 92.75 83 LEU A N 1
ATOM 659 C CA . LEU A 1 83 ? 7.202 0.444 -24.228 1.00 92.75 83 LEU A CA 1
ATOM 660 C C . LEU A 1 83 ? 7.300 0.981 -25.660 1.00 92.75 83 LEU A C 1
ATOM 662 O O . LEU A 1 83 ? 8.117 1.856 -25.938 1.00 92.75 83 LEU A O 1
ATOM 666 N N . SER A 1 84 ? 6.457 0.465 -26.554 1.00 93.50 84 SER A N 1
ATOM 667 C CA . SER A 1 84 ? 6.351 0.939 -27.935 1.00 93.50 84 SER A CA 1
ATOM 668 C C . SER A 1 84 ? 5.049 1.702 -28.132 1.00 93.50 84 SER A C 1
ATOM 670 O O . SER A 1 84 ? 3.977 1.224 -27.762 1.00 93.50 84 SER A O 1
ATOM 672 N N . THR A 1 85 ? 5.140 2.873 -28.756 1.00 92.62 85 THR A N 1
ATOM 673 C CA . THR A 1 85 ? 3.987 3.662 -29.207 1.00 92.62 85 THR A CA 1
ATOM 674 C C . THR A 1 85 ? 3.606 3.366 -30.659 1.00 92.62 85 THR A C 1
ATOM 676 O O . THR A 1 85 ? 2.650 3.946 -31.159 1.00 92.62 85 THR A O 1
ATOM 679 N N . ALA A 1 86 ? 4.294 2.436 -31.338 1.00 94.38 86 ALA A N 1
ATOM 680 C CA . ALA A 1 86 ? 4.115 2.169 -32.771 1.00 94.38 86 ALA A CA 1
ATOM 681 C C . ALA A 1 86 ? 2.694 1.720 -33.166 1.00 94.38 86 ALA A C 1
ATOM 683 O O . ALA A 1 86 ? 2.298 1.862 -34.318 1.00 94.38 86 ALA A O 1
ATOM 684 N N . HIS A 1 87 ? 1.924 1.177 -32.219 1.00 89.44 87 HIS A N 1
ATOM 685 C CA . HIS A 1 87 ? 0.543 0.733 -32.437 1.00 89.44 87 HIS A CA 1
ATOM 686 C C . HIS A 1 87 ? -0.502 1.669 -31.824 1.00 89.44 87 HIS A C 1
ATOM 688 O O . HIS A 1 87 ? -1.696 1.375 -31.893 1.00 89.44 87 HIS A O 1
ATOM 694 N N . PHE A 1 88 ? -0.079 2.775 -31.208 1.00 89.25 88 PHE A N 1
ATOM 695 C CA . PHE A 1 88 ? -1.011 3.755 -30.676 1.00 89.25 88 PHE A CA 1
ATOM 696 C C . PHE A 1 88 ? -1.739 4.434 -31.841 1.00 89.25 88 PHE A C 1
ATO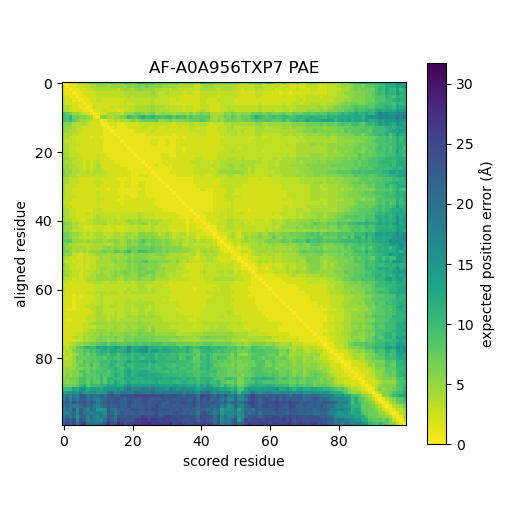M 698 O O . PHE A 1 88 ? -1.113 5.049 -32.701 1.00 89.25 88 PHE A O 1
ATOM 705 N N . ARG A 1 89 ? -3.065 4.294 -31.878 1.00 85.25 89 ARG A N 1
ATOM 706 C CA . ARG A 1 89 ? -3.931 4.987 -32.832 1.00 85.25 89 ARG A CA 1
ATOM 707 C C . ARG A 1 89 ? -4.715 6.037 -32.074 1.00 85.25 89 ARG A C 1
ATOM 709 O O . ARG A 1 89 ? -5.417 5.709 -31.122 1.00 85.25 89 ARG A O 1
ATOM 716 N N . ASP A 1 90 ? -4.580 7.278 -32.511 1.00 79.81 90 ASP A N 1
ATOM 717 C CA . ASP A 1 90 ? -5.388 8.372 -32.004 1.00 79.81 90 ASP A CA 1
ATOM 718 C C . ASP A 1 90 ? -6.862 8.132 -32.388 1.00 79.81 90 ASP A C 1
ATOM 720 O O . ASP A 1 90 ? -7.152 8.031 -33.584 1.00 79.81 90 ASP A O 1
ATOM 724 N N . PRO A 1 91 ? -7.792 8.004 -31.423 1.00 75.25 91 PRO A N 1
ATOM 725 C CA . PRO A 1 91 ? -9.191 7.711 -31.721 1.00 75.25 91 PRO A CA 1
ATOM 7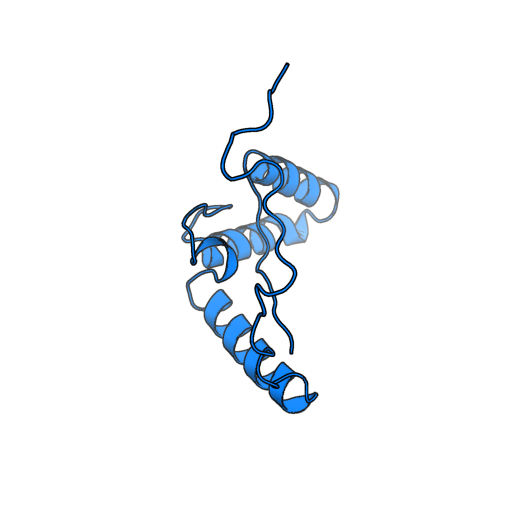26 C C . PRO A 1 91 ? -9.895 8.806 -32.539 1.00 75.25 91 PRO A C 1
ATOM 728 O O . PRO A 1 91 ? -10.932 8.518 -33.131 1.00 75.25 91 PRO A O 1
ATOM 731 N N . ALA A 1 92 ? -9.368 10.040 -32.569 1.00 73.56 92 ALA A N 1
ATOM 732 C CA . ALA A 1 92 ? -10.012 11.174 -33.241 1.00 73.56 92 ALA A CA 1
ATOM 733 C C . ALA A 1 92 ? -9.035 12.289 -33.688 1.00 73.56 92 ALA A C 1
ATOM 735 O O . ALA A 1 92 ? -9.424 13.450 -33.818 1.00 73.56 92 ALA A O 1
ATOM 736 N N . GLY A 1 93 ? -7.754 11.971 -33.907 1.00 72.62 93 GLY A N 1
ATOM 737 C CA . GLY A 1 93 ? -6.736 12.959 -34.299 1.00 72.62 93 GLY A CA 1
ATOM 738 C C . GLY A 1 93 ? -6.559 14.098 -33.284 1.00 72.62 93 GLY A C 1
ATOM 739 O O . GLY A 1 93 ? -6.355 15.245 -33.677 1.00 72.62 93 GLY A O 1
ATOM 740 N N . GLY A 1 94 ? -6.721 13.806 -31.992 1.00 70.25 94 GLY A N 1
ATOM 741 C CA . GLY A 1 94 ? -6.616 14.770 -30.900 1.00 70.25 94 GLY A CA 1
ATOM 742 C C . GLY A 1 94 ? -7.921 15.501 -30.595 1.00 70.25 94 GLY A C 1
ATOM 743 O O . GLY A 1 94 ? -7.945 16.348 -29.704 1.00 70.25 94 GLY A O 1
ATOM 744 N N . GLN A 1 95 ? -9.012 15.184 -31.297 1.00 75.06 95 GLN A N 1
ATOM 745 C CA . GLN A 1 95 ? -10.328 15.732 -30.985 1.00 75.06 95 GLN A CA 1
ATOM 746 C C . GLN A 1 95 ? -10.977 14.939 -29.849 1.00 75.06 95 GLN A C 1
ATOM 748 O O . GLN A 1 95 ? -10.910 13.714 -29.781 1.00 75.06 95 GLN A O 1
ATOM 753 N N . GLN A 1 96 ? -11.612 15.647 -28.922 1.00 75.12 96 GLN A N 1
ATOM 754 C CA . GLN A 1 96 ? -12.397 15.010 -27.876 1.00 75.12 96 GLN A CA 1
ATOM 755 C C . GLN A 1 96 ? -13.604 14.308 -28.518 1.00 75.12 96 GLN A C 1
ATOM 757 O O . GLN A 1 96 ? -14.355 14.944 -29.255 1.00 75.12 96 GLN A O 1
ATOM 762 N N . LEU A 1 97 ? -13.790 13.010 -28.245 1.00 74.56 97 LEU A N 1
ATOM 763 C CA . LEU A 1 97 ? -14.994 12.278 -28.659 1.00 74.56 97 LEU A CA 1
ATOM 764 C C . LEU A 1 97 ? -16.234 13.014 -28.129 1.00 74.56 97 LEU A C 1
ATOM 766 O O . LEU A 1 97 ? -16.221 13.477 -26.982 1.00 74.56 97 LEU A O 1
ATOM 770 N N . SER A 1 98 ? -17.282 13.154 -28.949 1.00 72.81 98 SER A N 1
ATOM 771 C CA . SER A 1 98 ? -18.499 13.825 -28.489 1.00 72.81 98 SER A CA 1
ATOM 772 C C . SER A 1 98 ? -19.089 13.028 -27.324 1.00 72.81 98 SER A C 1
ATOM 774 O O . SER A 1 98 ? -19.172 11.800 -27.355 1.00 72.81 98 SER A O 1
ATOM 776 N N . LEU A 1 99 ? -19.420 13.732 -26.242 1.00 72.94 99 LEU A N 1
ATOM 777 C CA . LEU A 1 99 ? -20.047 13.118 -25.070 1.00 72.94 99 LEU A CA 1
ATOM 778 C C . LEU A 1 99 ? -21.557 12.926 -25.262 1.00 72.94 99 LEU A C 1
ATOM 780 O O . LEU A 1 99 ? -22.188 12.339 -24.387 1.00 72.94 99 LEU A O 1
ATOM 784 N N . PHE A 1 100 ? -22.101 13.400 -26.391 1.00 70.12 100 PHE A N 1
ATOM 785 C CA . PHE A 1 100 ? -23.502 13.342 -26.803 1.00 70.12 100 PHE A CA 1
ATOM 786 C C . PHE A 1 100 ? -23.597 13.367 -28.330 1.00 70.12 100 PHE A C 1
ATOM 788 O O . PHE A 1 100 ? -22.716 14.013 -28.955 1.00 70.12 100 PHE A O 1
#

Foldseek 3Di:
DDDFFDDAQPDPSLVVVLVVCCVPPVVCSVVVQVLCCQQQVNDVAHPDPPSRGQGDDDSSVVVVVVVQVVCVVVVNNDDDPDDDCPPPDDPPPPDDDDPD

Radius of gyration: 19.27 Å; Cα contacts (8 Å, |Δi|>4): 78; chains: 1; bounding box: 39×32×52 Å